Protein AF-A0AAE0AI85-F1 (afdb_monomer_lite)

Radius of gyration: 15.14 Å; chains: 1; bounding box: 35×30×39 Å

InterPro domains:
  IPR023128 Protein N-terminal glutamine amidohydrolase, alpha beta roll [PF09764] (14-56)
  IPR037132 Protein N-terminal glutamine amidohydrolase, alpha beta roll superfamily [G3DSA:3.10.620.10] (1-64)
  IPR039733 Protein N-terminal glutamine amidohydrolase [PTHR13035] (7-55)

Structure (mmCIF, N/CA/C/O backbone):
data_AF-A0AAE0AI85-F1
#
_entry.id   AF-A0AAE0AI85-F1
#
loop_
_atom_site.group_PDB
_atom_site.id
_atom_site.type_symbol
_atom_site.label_atom_id
_atom_site.label_alt_id
_atom_site.label_comp_id
_atom_site.label_asym_id
_atom_site.label_entity_id
_atom_site.label_seq_id
_atom_site.pdbx_PDB_ins_code
_atom_site.Cartn_x
_atom_site.Cartn_y
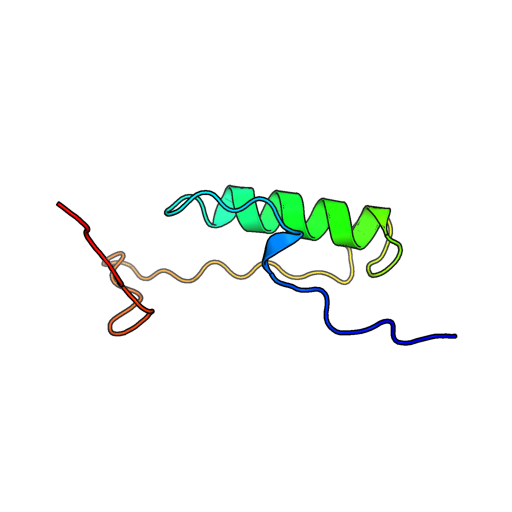_atom_site.Cartn_z
_atom_site.occupancy
_atom_site.B_iso_or_equiv
_atom_site.auth_seq_id
_atom_site.auth_comp_id
_atom_site.auth_asym_id
_atom_site.auth_atom_id
_atom_site.pdbx_PDB_model_num
ATOM 1 N N . MET A 1 1 ? 18.812 -14.208 -11.086 1.00 33.56 1 MET A N 1
ATOM 2 C CA . MET A 1 1 ? 20.102 -13.525 -10.860 1.00 33.56 1 MET A CA 1
ATOM 3 C C . MET A 1 1 ? 19.948 -12.663 -9.617 1.00 33.56 1 MET A C 1
ATOM 5 O O . MET A 1 1 ? 18.898 -12.062 -9.484 1.00 33.56 1 MET A O 1
ATOM 9 N N . ALA A 1 2 ? 20.940 -12.716 -8.722 1.00 36.47 2 ALA A N 1
ATOM 10 C CA . ALA A 1 2 ? 21.152 -11.915 -7.506 1.00 36.47 2 ALA A CA 1
ATOM 11 C C . ALA A 1 2 ? 19.918 -11.538 -6.653 1.00 36.47 2 ALA A C 1
ATOM 13 O O . ALA A 1 2 ? 19.265 -10.533 -6.897 1.00 36.47 2 ALA A O 1
ATOM 14 N N . VAL A 1 3 ? 19.691 -12.284 -5.563 1.00 47.06 3 VAL A N 1
ATOM 15 C CA . VAL A 1 3 ? 19.014 -11.739 -4.375 1.00 47.06 3 VAL A CA 1
ATOM 16 C C . VAL A 1 3 ? 19.970 -10.728 -3.734 1.00 47.06 3 VAL A C 1
ATOM 18 O O . VAL A 1 3 ? 20.887 -11.085 -2.995 1.00 47.06 3 VAL A O 1
ATOM 21 N N . SER A 1 4 ? 19.855 -9.463 -4.125 1.00 53.81 4 SER A N 1
ATOM 22 C CA . SER A 1 4 ? 20.626 -8.381 -3.521 1.00 53.81 4 SER A CA 1
ATOM 23 C C . SER A 1 4 ? 20.123 -8.146 -2.100 1.00 53.81 4 SER A C 1
ATOM 25 O O . SER A 1 4 ? 18.936 -7.921 -1.895 1.00 53.81 4 SER A O 1
ATOM 27 N N . SER A 1 5 ? 21.058 -8.276 -1.156 1.00 54.53 5 SER A N 1
ATOM 28 C CA . SER A 1 5 ? 21.049 -7.852 0.249 1.00 54.53 5 SER A CA 1
ATOM 29 C C . SER A 1 5 ? 19.782 -7.131 0.718 1.00 54.53 5 SER A C 1
ATOM 31 O O . SER A 1 5 ? 19.456 -6.081 0.179 1.00 54.53 5 SER A O 1
ATOM 33 N N . LEU A 1 6 ? 19.146 -7.650 1.777 1.00 51.41 6 LEU A N 1
ATOM 34 C CA . LEU A 1 6 ? 18.102 -6.974 2.556 1.00 51.41 6 LEU A CA 1
ATOM 35 C C . LEU A 1 6 ? 18.488 -5.494 2.743 1.00 51.41 6 LEU A C 1
ATOM 37 O O . LEU A 1 6 ? 19.423 -5.194 3.489 1.00 51.41 6 LEU A O 1
ATOM 41 N N . GLU A 1 7 ? 17.847 -4.599 1.985 1.00 56.53 7 GLU A N 1
ATOM 42 C CA . GLU A 1 7 ? 18.177 -3.174 1.983 1.00 56.53 7 GLU A CA 1
ATOM 43 C C . GLU A 1 7 ? 17.972 -2.614 3.395 1.00 56.53 7 GLU A C 1
ATOM 45 O O . GLU A 1 7 ? 17.011 -2.956 4.091 1.00 56.53 7 GLU A O 1
ATOM 50 N N . SER A 1 8 ? 18.908 -1.782 3.854 1.00 61.22 8 SER A N 1
ATOM 51 C CA . SER A 1 8 ? 18.791 -1.138 5.157 1.00 61.22 8 SER A CA 1
ATOM 52 C C . SER A 1 8 ? 17.556 -0.232 5.166 1.00 61.22 8 SER A C 1
ATOM 54 O O . SER A 1 8 ? 17.295 0.502 4.213 1.00 61.22 8 SER A O 1
ATOM 56 N N . SER A 1 9 ? 16.784 -0.251 6.257 1.00 62.84 9 SER A N 1
ATOM 57 C CA . SER A 1 9 ? 15.538 0.525 6.379 1.00 62.84 9 SER A CA 1
ATOM 58 C C . SER A 1 9 ? 15.725 2.034 6.171 1.00 62.84 9 SER A C 1
ATOM 60 O O . SER A 1 9 ? 14.772 2.726 5.833 1.00 62.84 9 SER A O 1
ATOM 62 N N . SER A 1 10 ? 16.954 2.539 6.314 1.00 66.94 10 SER A N 1
ATOM 63 C CA . SER A 1 10 ? 17.338 3.931 6.054 1.00 66.94 10 SER A CA 1
ATOM 64 C C . SER A 1 10 ? 17.230 4.361 4.586 1.00 66.94 10 SER A C 1
ATOM 66 O O . SER A 1 10 ? 17.304 5.552 4.309 1.00 66.94 10 SER A O 1
ATOM 68 N N . GLN A 1 11 ? 17.087 3.427 3.642 1.00 74.31 11 GLN A N 1
ATOM 69 C CA . GLN A 1 11 ? 16.924 3.736 2.219 1.00 74.31 11 GLN A CA 1
ATOM 70 C C . GLN A 1 11 ? 15.486 4.134 1.857 1.00 74.31 11 GLN A C 1
ATOM 72 O O . GLN A 1 11 ? 15.253 4.639 0.755 1.00 74.31 11 GLN A O 1
ATOM 77 N N . PHE A 1 12 ? 14.519 3.906 2.745 1.00 82.38 12 PHE A N 1
ATOM 78 C CA . PHE A 1 12 ? 13.120 4.246 2.517 1.00 82.38 12 PHE A CA 1
ATOM 79 C C . PHE A 1 12 ? 12.748 5.485 3.320 1.00 82.38 12 PHE A C 1
ATOM 81 O O . PHE A 1 12 ? 12.991 5.555 4.525 1.00 82.38 12 PHE A O 1
ATOM 88 N N . ASP A 1 13 ? 12.146 6.455 2.637 1.00 85.94 13 ASP A N 1
ATOM 89 C CA . ASP A 1 13 ? 11.584 7.626 3.292 1.00 85.94 13 ASP A CA 1
ATOM 90 C C . ASP A 1 13 ? 10.473 7.174 4.246 1.00 85.94 13 ASP A C 1
ATOM 92 O O . ASP A 1 13 ? 9.586 6.402 3.874 1.00 85.94 13 ASP A O 1
ATOM 96 N N . HIS A 1 14 ? 10.553 7.621 5.499 1.00 90.00 14 HIS A N 1
ATOM 97 C CA . HIS A 1 14 ? 9.616 7.228 6.541 1.00 90.00 14 HIS A CA 1
ATOM 98 C C . HIS A 1 14 ? 9.202 8.431 7.382 1.00 90.00 14 HIS A C 1
ATOM 100 O O .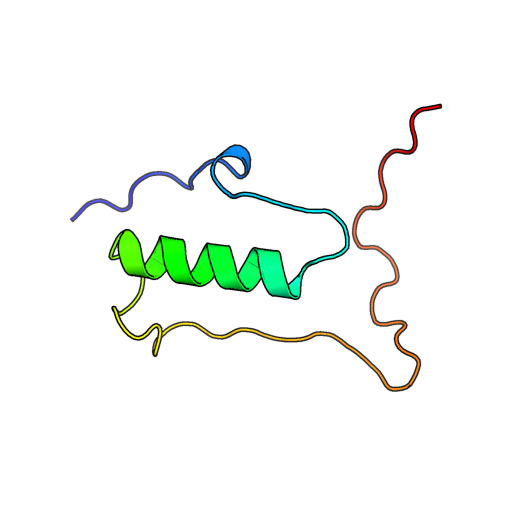 HIS A 1 14 ? 10.001 9.001 8.131 1.00 90.00 14 HIS A O 1
ATOM 106 N N . THR A 1 15 ? 7.915 8.757 7.329 1.00 91.44 15 THR A N 1
ATOM 107 C CA . THR A 1 15 ? 7.288 9.757 8.191 1.00 91.44 15 THR A CA 1
ATOM 108 C C . THR A 1 15 ? 6.470 9.053 9.282 1.00 91.44 15 THR A C 1
ATOM 110 O O . THR A 1 15 ? 5.540 8.304 8.968 1.00 91.44 15 THR A O 1
ATOM 113 N N . PRO A 1 16 ? 6.788 9.239 10.580 1.00 90.56 16 PRO A N 1
ATOM 114 C CA . PRO A 1 16 ? 6.024 8.627 11.666 1.00 90.56 16 PRO A CA 1
ATOM 115 C C . PRO A 1 16 ? 4.537 8.989 11.593 1.00 90.56 16 PRO A C 1
ATOM 117 O O . PRO A 1 16 ? 4.210 10.146 11.361 1.00 90.56 16 PRO A O 1
ATOM 120 N N . LEU A 1 17 ? 3.657 8.016 11.854 1.00 87.06 17 LEU A N 1
ATOM 121 C CA . LEU A 1 17 ? 2.187 8.141 11.816 1.00 87.06 17 LEU A CA 1
ATOM 122 C C . LEU A 1 17 ? 1.548 8.291 10.418 1.00 87.06 17 LEU A C 1
ATOM 124 O O . LEU A 1 17 ? 0.329 8.382 10.355 1.00 87.06 17 LEU A O 1
ATOM 128 N N . TYR A 1 18 ? 2.322 8.231 9.328 1.00 92.38 18 TYR A N 1
ATOM 129 C CA . TYR A 1 18 ? 1.825 8.261 7.939 1.00 92.38 18 TYR A CA 1
ATOM 130 C C . TYR A 1 18 ? 2.092 6.923 7.238 1.00 92.38 18 TYR A C 1
ATOM 132 O O . TYR A 1 18 ? 2.799 6.836 6.233 1.00 92.38 18 TYR A O 1
ATOM 140 N N . CYS A 1 19 ? 1.594 5.828 7.820 1.00 91.81 19 CYS A N 1
ATOM 141 C CA . CYS A 1 19 ? 1.914 4.482 7.338 1.00 91.81 19 CYS A CA 1
ATOM 142 C C . CYS A 1 19 ? 1.435 4.232 5.899 1.00 91.81 19 CYS A C 1
ATOM 144 O O . CYS A 1 19 ? 2.125 3.565 5.133 1.00 91.81 19 CYS A O 1
ATOM 146 N N . GLU A 1 20 ? 0.303 4.814 5.515 1.00 92.94 20 GLU A N 1
ATOM 147 C CA . GLU A 1 20 ? -0.267 4.751 4.175 1.00 92.94 20 GLU A CA 1
ATOM 148 C C . GLU A 1 20 ? 0.639 5.394 3.118 1.00 92.94 20 GLU A C 1
ATOM 150 O O . GLU A 1 20 ? 0.876 4.791 2.071 1.00 92.94 20 GLU A O 1
ATOM 155 N N . GLU A 1 21 ? 1.205 6.568 3.405 1.00 94.31 21 GLU A N 1
ATOM 156 C CA . GLU A 1 21 ? 2.130 7.251 2.494 1.00 94.31 21 GLU A CA 1
ATOM 157 C C . GLU A 1 21 ? 3.469 6.515 2.420 1.00 94.31 21 GLU A C 1
ATOM 159 O O . GLU A 1 21 ? 3.997 6.288 1.330 1.00 94.31 21 GLU A O 1
ATOM 164 N N . ASN A 1 22 ? 3.985 6.062 3.565 1.00 93.81 22 ASN A N 1
ATOM 165 C CA . ASN A 1 22 ? 5.235 5.307 3.619 1.00 93.81 22 ASN A CA 1
ATOM 166 C C . ASN A 1 22 ? 5.146 4.013 2.789 1.00 93.81 22 ASN A C 1
ATOM 168 O O . ASN A 1 22 ? 6.055 3.707 2.016 1.00 93.81 22 ASN A O 1
ATOM 172 N N . VAL A 1 23 ? 4.043 3.261 2.901 1.00 93.88 23 VAL A N 1
ATOM 173 C CA . VAL A 1 23 ? 3.834 2.035 2.111 1.00 93.88 23 VAL A CA 1
ATOM 174 C C . VAL A 1 23 ? 3.638 2.356 0.628 1.00 93.88 23 VAL A C 1
ATOM 176 O O . VAL A 1 23 ? 4.173 1.646 -0.220 1.00 93.88 23 VAL A O 1
ATOM 179 N N . TYR A 1 24 ? 2.951 3.448 0.288 1.00 94.56 24 TYR A N 1
ATOM 180 C CA . TYR A 1 24 ? 2.815 3.887 -1.102 1.00 94.56 24 TYR A CA 1
ATOM 181 C C . TYR A 1 24 ? 4.173 4.158 -1.771 1.00 94.56 24 TYR A C 1
ATOM 183 O O . TYR A 1 24 ? 4.430 3.674 -2.879 1.00 94.56 24 TYR A O 1
ATOM 191 N N . PHE A 1 25 ? 5.065 4.898 -1.102 1.00 94.56 25 PHE A N 1
ATOM 192 C CA . PHE A 1 25 ? 6.408 5.167 -1.624 1.00 94.56 25 PHE A CA 1
ATOM 193 C C . PHE A 1 25 ? 7.281 3.911 -1.669 1.00 94.56 25 PHE A C 1
ATOM 195 O O . PHE A 1 25 ? 8.028 3.730 -2.634 1.00 94.56 25 PHE A O 1
ATOM 202 N N . LEU A 1 26 ? 7.139 3.013 -0.690 1.00 93.31 26 LEU A N 1
ATOM 203 C CA . LEU A 1 26 ? 7.785 1.703 -0.705 1.00 93.31 26 LEU A CA 1
ATOM 204 C C . LEU A 1 26 ? 7.387 0.900 -1.949 1.00 93.31 26 LEU A C 1
ATOM 206 O O . LEU A 1 26 ? 8.265 0.488 -2.704 1.00 93.31 26 LEU A O 1
ATOM 210 N N . CYS A 1 27 ? 6.086 0.733 -2.210 1.00 94.50 27 CYS A N 1
ATOM 211 C CA . CYS A 1 27 ? 5.590 0.007 -3.382 1.00 94.50 27 CYS A CA 1
ATOM 212 C C . CYS A 1 27 ? 6.132 0.605 -4.684 1.00 94.50 27 CYS A C 1
ATOM 214 O O . CYS A 1 27 ? 6.682 -0.119 -5.510 1.00 94.50 27 CYS A O 1
ATOM 216 N N . LYS A 1 28 ? 6.084 1.937 -4.837 1.00 94.00 28 LYS A N 1
ATOM 217 C CA . LYS A 1 28 ? 6.663 2.613 -6.009 1.00 94.00 28 LYS A CA 1
ATOM 218 C C . LYS A 1 28 ? 8.141 2.300 -6.207 1.00 94.00 28 LYS A C 1
ATOM 220 O O . LYS A 1 28 ? 8.571 2.097 -7.339 1.00 94.00 28 LYS A O 1
ATOM 225 N N . LYS A 1 29 ? 8.919 2.292 -5.125 1.00 93.38 29 LYS A N 1
ATOM 226 C CA . LYS A 1 29 ? 10.360 2.039 -5.184 1.00 93.38 29 LYS A CA 1
ATOM 227 C C . LYS A 1 29 ? 10.663 0.584 -5.531 1.00 93.38 29 LYS A C 1
ATOM 229 O O . LYS A 1 29 ? 11.551 0.338 -6.339 1.00 93.38 29 LYS A O 1
ATOM 234 N N . LEU A 1 30 ? 9.892 -0.362 -4.993 1.00 92.94 30 LEU A N 1
ATOM 235 C CA . LEU A 1 30 ? 9.999 -1.781 -5.346 1.00 92.94 30 LEU A CA 1
ATOM 236 C C . LEU A 1 30 ? 9.688 -2.022 -6.831 1.00 92.94 30 LEU A C 1
ATOM 238 O O . LEU A 1 30 ? 10.466 -2.700 -7.500 1.00 92.94 30 LEU A O 1
ATOM 242 N N . CYS A 1 31 ? 8.627 -1.409 -7.366 1.00 94.56 31 CYS A N 1
ATOM 243 C CA . CYS A 1 31 ? 8.307 -1.473 -8.796 1.00 94.56 31 CYS A CA 1
ATOM 244 C C . CYS A 1 31 ? 9.406 -0.815 -9.653 1.00 94.56 31 CYS A C 1
ATOM 246 O O . CYS A 1 31 ? 9.867 -1.398 -10.630 1.00 94.56 31 CYS A O 1
ATOM 248 N N . ALA A 1 32 ? 9.884 0.377 -9.274 1.00 93.62 32 ALA A N 1
ATOM 249 C CA . ALA A 1 32 ? 10.937 1.087 -10.010 1.00 93.62 32 ALA A CA 1
ATOM 250 C C . ALA A 1 32 ? 12.275 0.325 -10.034 1.00 93.62 32 ALA A C 1
ATOM 252 O O . ALA A 1 32 ? 13.005 0.392 -11.021 1.00 93.62 32 ALA A O 1
ATOM 253 N N . ASN A 1 33 ? 12.580 -0.415 -8.966 1.00 91.69 33 ASN A N 1
ATOM 254 C CA . ASN A 1 33 ? 13.784 -1.235 -8.856 1.00 91.69 33 ASN A CA 1
ATOM 255 C C . ASN A 1 33 ? 13.643 -2.612 -9.535 1.00 91.69 33 ASN A C 1
ATOM 257 O O . ASN A 1 33 ? 14.601 -3.384 -9.530 1.00 91.69 33 ASN A O 1
ATOM 261 N N . GLY A 1 34 ? 12.473 -2.938 -10.099 1.00 92.50 34 GLY A N 1
ATOM 262 C CA . GLY A 1 34 ? 12.195 -4.239 -10.715 1.00 92.50 34 GLY A CA 1
ATOM 263 C C . GLY A 1 34 ? 12.108 -5.395 -9.715 1.00 92.50 34 GLY A C 1
ATOM 264 O O . GLY A 1 34 ? 12.303 -6.546 -10.096 1.00 92.50 34 GLY A O 1
ATOM 265 N N . VAL A 1 35 ? 11.866 -5.092 -8.434 1.00 94.19 35 VAL A N 1
ATOM 266 C CA . VAL A 1 35 ? 11.639 -6.098 -7.382 1.00 94.19 35 VAL A CA 1
ATOM 267 C C . VAL A 1 35 ? 10.204 -6.624 -7.434 1.00 94.19 35 VAL A C 1
ATOM 269 O O . VAL A 1 35 ? 9.980 -7.794 -7.144 1.00 94.19 35 VAL A O 1
ATOM 272 N N . ALA A 1 36 ? 9.267 -5.752 -7.800 1.00 95.19 36 ALA A N 1
ATOM 273 C CA . ALA A 1 36 ? 7.859 -6.057 -8.024 1.00 95.19 36 ALA A CA 1
ATOM 274 C C . ALA A 1 36 ? 7.489 -5.800 -9.491 1.00 95.19 36 ALA A C 1
ATOM 276 O O . ALA A 1 36 ? 8.230 -5.114 -10.207 1.00 95.19 36 ALA A O 1
ATOM 277 N N . GLU A 1 37 ? 6.332 -6.299 -9.921 1.00 96.19 37 GLU A N 1
ATOM 278 C CA . GLU A 1 37 ? 5.797 -6.024 -11.254 1.00 96.19 37 GLU A CA 1
ATOM 279 C C . GLU A 1 37 ? 5.620 -4.513 -11.466 1.00 96.19 37 GLU A C 1
ATOM 281 O O . GLU A 1 37 ? 5.378 -3.746 -10.530 1.00 96.19 37 GLU A O 1
ATOM 286 N N . ALA A 1 38 ? 5.737 -4.056 -12.715 1.00 95.06 38 ALA A N 1
ATOM 287 C CA . ALA A 1 38 ? 5.694 -2.626 -13.035 1.00 95.06 38 ALA A CA 1
ATOM 288 C C . ALA A 1 38 ? 4.355 -1.961 -12.656 1.00 95.06 38 ALA A C 1
ATOM 290 O O . ALA A 1 38 ? 4.312 -0.758 -12.395 1.00 95.06 38 ALA A O 1
ATOM 291 N N . ASP A 1 39 ? 3.276 -2.744 -12.621 1.00 94.75 39 ASP A N 1
ATOM 292 C CA . ASP A 1 39 ? 1.944 -2.337 -12.173 1.00 94.75 39 ASP A CA 1
ATOM 293 C C . ASP A 1 39 ? 1.673 -2.652 -10.688 1.00 94.75 39 ASP A C 1
ATOM 295 O O . ASP A 1 39 ? 0.618 -2.287 -10.168 1.00 94.75 39 ASP A O 1
ATOM 299 N N . GLY A 1 40 ? 2.622 -3.297 -10.001 1.00 94.12 40 GLY A N 1
ATOM 300 C CA . GLY A 1 40 ? 2.521 -3.712 -8.605 1.00 94.12 40 GLY A CA 1
ATOM 301 C C . GLY A 1 40 ? 1.473 -4.795 -8.352 1.00 94.12 40 GLY A C 1
ATOM 302 O O . GLY A 1 40 ? 1.011 -4.926 -7.221 1.00 94.12 40 GLY A O 1
ATOM 303 N N . SER A 1 41 ? 1.062 -5.544 -9.379 1.00 96.25 41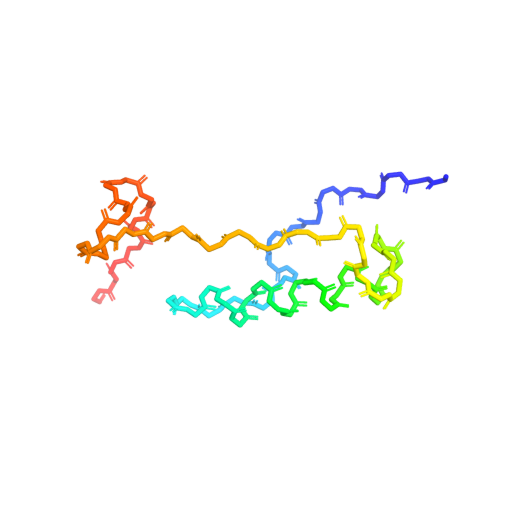 SER A N 1
ATOM 304 C CA . SER A 1 41 ? 0.014 -6.572 -9.280 1.00 96.25 41 SER A CA 1
ATOM 305 C C . SER A 1 41 ? 0.358 -7.736 -8.342 1.00 96.25 41 SER A C 1
ATOM 307 O O . SER A 1 41 ? -0.538 -8.424 -7.851 1.00 96.25 41 SER A O 1
ATOM 309 N N . ASP A 1 42 ? 1.642 -7.938 -8.055 1.00 96.44 42 ASP A N 1
ATOM 310 C CA . ASP A 1 42 ? 2.169 -8.917 -7.107 1.00 96.44 42 ASP A CA 1
ATOM 311 C C . ASP A 1 42 ? 2.308 -8.375 -5.668 1.00 96.44 42 ASP A C 1
ATOM 313 O O . ASP A 1 42 ? 2.615 -9.137 -4.747 1.00 96.44 42 ASP A O 1
ATOM 317 N N . LEU A 1 43 ? 2.038 -7.081 -5.444 1.00 95.38 43 LEU A N 1
ATOM 318 C CA . LEU A 1 43 ? 2.089 -6.434 -4.133 1.00 95.38 43 LEU A CA 1
ATOM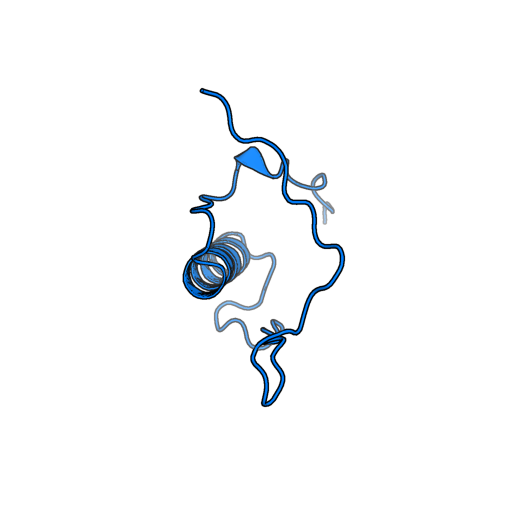 319 C C . LEU A 1 43 ? 0.710 -6.360 -3.468 1.00 95.38 43 LEU A C 1
ATOM 321 O O . LEU A 1 43 ? -0.300 -6.026 -4.084 1.00 95.38 43 LEU A O 1
ATOM 325 N N . TYR A 1 44 ? 0.687 -6.577 -2.151 1.00 95.50 44 TYR A N 1
ATOM 326 C CA . TYR A 1 44 ? -0.519 -6.474 -1.330 1.00 95.50 44 TYR A CA 1
ATOM 327 C C . TYR A 1 44 ? -0.294 -5.511 -0.165 1.00 95.50 44 TYR A C 1
ATOM 329 O O . TYR A 1 44 ? 0.631 -5.682 0.628 1.00 95.50 44 TYR A O 1
ATOM 337 N N . VAL A 1 45 ? -1.176 -4.518 -0.033 1.00 94.31 45 VAL A N 1
ATOM 338 C CA . VAL A 1 45 ? -1.182 -3.567 1.087 1.00 94.31 45 VAL A CA 1
ATOM 339 C C . VAL A 1 45 ? -2.327 -3.916 2.030 1.00 94.31 45 VAL A C 1
ATOM 341 O O . VAL A 1 45 ? -3.494 -3.887 1.642 1.00 94.31 45 VAL A O 1
ATOM 344 N N . VAL A 1 46 ? -1.998 -4.247 3.280 1.00 94.06 46 VAL A N 1
ATOM 345 C CA . VAL A 1 46 ? -2.978 -4.661 4.292 1.00 94.06 46 VAL A CA 1
ATOM 346 C C . VAL A 1 46 ? -3.131 -3.565 5.340 1.00 94.06 46 VAL A C 1
ATOM 348 O O . VAL A 1 46 ? -2.216 -3.299 6.118 1.00 94.06 46 VAL A O 1
ATOM 351 N N . PHE A 1 47 ? -4.314 -2.953 5.389 1.00 90.56 47 PHE A N 1
ATOM 352 C CA . PHE A 1 47 ? -4.665 -1.991 6.430 1.00 90.56 47 PHE A CA 1
ATOM 353 C C . PHE A 1 47 ? -5.180 -2.716 7.669 1.00 90.56 47 PHE A C 1
ATOM 355 O O . PHE A 1 47 ? -6.178 -3.435 7.621 1.00 90.56 47 PHE A O 1
ATOM 362 N N . ILE A 1 48 ? -4.504 -2.502 8.795 1.00 89.38 48 ILE A N 1
ATOM 363 C CA . ILE A 1 48 ? -4.852 -3.121 10.072 1.00 89.38 48 ILE A CA 1
ATOM 364 C C . ILE A 1 48 ? -5.619 -2.099 10.911 1.00 89.38 48 ILE A C 1
ATOM 366 O O . ILE A 1 48 ? -5.068 -1.098 11.363 1.00 89.38 48 ILE A O 1
ATOM 370 N N . SER A 1 49 ? -6.909 -2.357 11.113 1.00 89.31 49 SER A N 1
ATOM 371 C CA . SER A 1 49 ? -7.802 -1.524 11.917 1.00 89.31 49 SER A CA 1
ATOM 372 C C . SER A 1 49 ? -8.901 -2.380 12.553 1.00 89.31 49 SER A C 1
ATOM 374 O O . SER A 1 49 ? -9.095 -3.539 12.193 1.00 89.31 49 SER A O 1
ATOM 376 N N . ASN A 1 50 ? -9.624 -1.812 13.513 1.00 88.44 50 ASN A N 1
ATO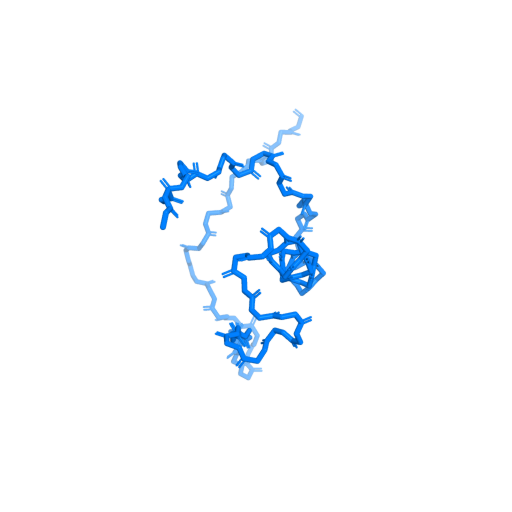M 377 C CA . ASN A 1 50 ? -10.848 -2.382 14.072 1.00 88.44 50 ASN A CA 1
ATOM 378 C C . ASN A 1 50 ? -11.879 -1.265 14.297 1.00 88.44 50 ASN A C 1
ATOM 380 O O . ASN A 1 50 ? -11.554 -0.085 14.162 1.00 88.44 50 ASN A O 1
ATOM 384 N N . GLU A 1 51 ? -13.115 -1.610 14.669 1.00 92.81 51 GLU A N 1
ATOM 385 C CA . GLU A 1 51 ? -14.187 -0.623 14.904 1.00 92.81 51 GLU A CA 1
ATOM 386 C C . GLU A 1 51 ? -13.800 0.443 15.941 1.00 92.81 51 GLU A C 1
ATOM 388 O O . GLU A 1 51 ? -14.176 1.608 15.830 1.00 92.81 51 GLU A O 1
ATOM 393 N N . LYS A 1 52 ? -12.990 0.056 16.933 1.00 90.31 52 LYS A N 1
ATOM 394 C CA . LYS A 1 52 ? -12.497 0.941 17.995 1.00 90.31 52 LYS A CA 1
ATOM 395 C C . LYS A 1 52 ? -11.239 1.721 17.604 1.00 90.31 52 LYS A C 1
ATOM 397 O O . LYS A 1 52 ? -10.767 2.520 18.409 1.00 90.31 52 LYS A O 1
ATOM 402 N N . LYS A 1 53 ? -10.686 1.486 16.409 1.00 84.44 53 LYS A N 1
ATOM 403 C CA . LYS A 1 53 ? -9.397 2.006 15.918 1.00 84.44 53 LYS A CA 1
ATOM 404 C C . LYS A 1 53 ? -8.223 1.760 16.882 1.00 84.44 53 LYS A C 1
ATOM 406 O O . LYS A 1 53 ? -7.283 2.541 16.944 1.00 84.44 53 LYS A O 1
ATOM 411 N N . GLN A 1 54 ? -8.273 0.666 17.639 1.00 81.44 54 GLN A N 1
ATOM 412 C CA . GLN A 1 54 ? -7.280 0.265 18.645 1.00 81.44 54 GLN A CA 1
ATOM 413 C C . GLN A 1 54 ? -6.671 -1.077 18.248 1.00 81.44 54 GLN A C 1
ATOM 415 O O . GLN A 1 54 ? -6.864 -2.089 18.919 1.00 81.44 54 GLN A O 1
ATOM 420 N N . ALA A 1 55 ? -6.032 -1.124 17.084 1.00 70.00 55 ALA A N 1
ATOM 421 C CA . ALA A 1 55 ? -5.566 -2.383 16.511 1.00 70.00 55 ALA A CA 1
ATOM 422 C C . ALA A 1 55 ? -4.194 -2.844 17.045 1.00 70.00 55 ALA A C 1
ATOM 424 O O . ALA A 1 55 ? -3.781 -3.961 16.752 1.00 70.00 55 ALA A O 1
ATOM 425 N N . TYR A 1 56 ? -3.506 -2.030 17.856 1.00 67.19 56 TYR A N 1
ATOM 426 C CA . TYR A 1 56 ? -2.146 -2.311 18.325 1.00 67.19 56 TYR A CA 1
ATOM 427 C C . TYR A 1 56 ? -1.988 -2.079 19.828 1.00 67.19 56 TYR A C 1
ATOM 429 O O . TYR A 1 56 ? -2.186 -0.968 20.309 1.00 67.19 56 TYR A O 1
ATOM 437 N N . TYR A 1 57 ? -1.588 -3.126 20.559 1.00 56.34 57 TYR A N 1
ATOM 438 C CA . TYR A 1 57 ? -1.259 -3.050 21.988 1.00 56.34 57 TYR A CA 1
ATOM 439 C C . TYR A 1 57 ? 0.253 -3.058 22.276 1.00 56.34 57 TYR A C 1
ATOM 441 O O . TYR A 1 57 ? 0.622 -2.730 23.392 1.00 56.34 57 TYR A O 1
ATOM 449 N N . ASN A 1 58 ? 1.125 -3.391 21.307 1.00 55.25 58 ASN A N 1
ATOM 450 C CA . ASN A 1 58 ? 2.593 -3.410 21.468 1.00 55.25 58 ASN A CA 1
ATOM 451 C C . ASN A 1 58 ? 3.345 -3.350 20.113 1.00 55.25 58 ASN A C 1
ATOM 453 O O . ASN A 1 58 ? 4.102 -4.257 19.775 1.00 55.25 58 ASN A O 1
ATOM 457 N N . ALA A 1 59 ? 3.145 -2.300 19.312 1.00 51.94 59 ALA A N 1
ATOM 458 C CA . ALA A 1 59 ? 4.089 -1.953 18.242 1.00 51.94 59 ALA A CA 1
ATOM 459 C C . ALA A 1 59 ? 4.944 -0.786 18.749 1.00 51.94 59 ALA A C 1
ATOM 461 O O . ALA A 1 59 ? 4.393 0.217 19.191 1.00 51.94 59 ALA A O 1
ATOM 462 N N . THR A 1 60 ? 6.265 -0.959 18.783 1.00 52.00 60 THR A N 1
ATOM 463 C CA . THR A 1 60 ? 7.256 -0.089 19.435 1.00 52.00 60 THR A CA 1
ATOM 464 C C . THR A 1 60 ? 6.926 1.412 19.388 1.00 52.00 60 THR A C 1
ATOM 466 O O . THR A 1 60 ? 7.152 2.078 18.383 1.00 52.00 60 THR A O 1
ATOM 469 N N . LEU A 1 61 ? 6.474 1.957 20.523 1.00 57.75 61 LEU A N 1
ATOM 470 C CA . LEU A 1 61 ? 6.654 3.364 20.884 1.00 57.75 61 LEU A CA 1
ATOM 471 C C . LEU A 1 61 ? 8.022 3.497 21.571 1.00 57.75 61 LEU A C 1
ATOM 473 O O . LEU A 1 61 ? 8.166 3.172 22.748 1.00 57.75 61 LEU A O 1
ATOM 477 N N . SER A 1 62 ? 9.041 3.983 20.870 1.00 47.66 62 SER A N 1
ATOM 478 C CA . SER A 1 62 ? 10.245 4.540 21.503 1.00 47.66 62 SER A CA 1
A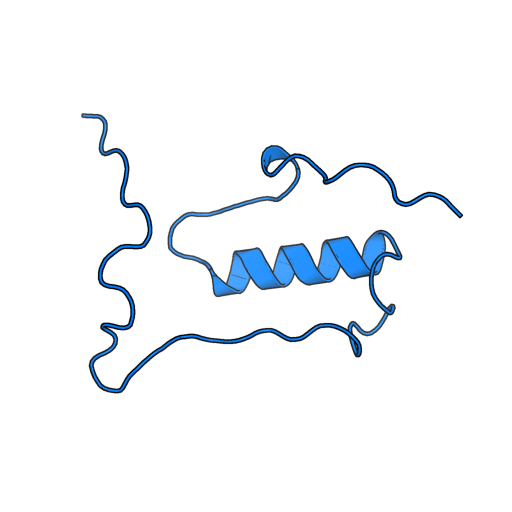TOM 479 C C . SER A 1 62 ? 10.866 5.577 20.556 1.00 47.66 62 SER A C 1
ATOM 481 O O . SER A 1 62 ? 10.934 5.346 19.357 1.00 47.66 62 SER A O 1
ATOM 483 N N . ARG A 1 63 ? 11.277 6.777 20.977 1.00 42.56 63 ARG A N 1
ATOM 484 C CA . ARG A 1 63 ? 11.389 7.389 22.309 1.00 42.56 63 ARG A CA 1
ATOM 485 C C . ARG A 1 63 ? 11.034 8.878 22.178 1.00 42.56 63 ARG A C 1
ATOM 487 O O . ARG A 1 63 ? 11.523 9.533 21.263 1.00 42.56 63 ARG A O 1
ATOM 494 N N . ALA A 1 64 ? 10.232 9.417 23.096 1.00 43.94 64 ALA A N 1
ATOM 495 C CA . ALA A 1 64 ? 10.199 10.859 23.323 1.00 43.94 64 ALA A CA 1
ATOM 496 C C . ALA A 1 64 ? 11.580 11.281 23.846 1.00 43.94 64 ALA A C 1
ATOM 498 O O . ALA A 1 64 ? 12.034 10.754 24.863 1.00 43.94 64 ALA A O 1
ATOM 499 N N . SER A 1 65 ? 12.256 12.189 23.150 1.00 39.81 65 SER A N 1
ATOM 500 C CA . SER A 1 65 ? 13.367 12.940 23.729 1.00 39.81 65 SER A CA 1
ATOM 501 C C . SER A 1 65 ? 12.878 14.372 23.905 1.00 39.81 65 SER A C 1
ATOM 503 O O . SER A 1 65 ? 12.585 15.042 22.916 1.00 39.81 65 SER A O 1
ATOM 505 N N . LEU A 1 66 ? 12.706 14.758 25.174 1.00 43.00 66 LEU A N 1
ATOM 506 C CA . LEU A 1 66 ? 12.746 16.150 25.623 1.00 43.00 66 LEU A CA 1
ATOM 507 C C . LEU A 1 66 ? 14.124 16.745 25.310 1.00 43.00 66 LEU A C 1
ATOM 509 O O . LEU A 1 66 ? 15.109 15.965 25.371 1.00 43.00 66 LEU A O 1
#

Sequence (66 aa):
MAVSSLESSSQFDHTPLYCEENVYFLCKKLCANGVAEADGSDLYVVFISNEKKQAYYNATLSRASL

pLDDT: mean 78.64, std 19.74, range [33.56, 96.44]

Secondary structure (DSSP, 8-state):
--------GGGS---TT-HHHHHHHHHHHHHHTTSS-TT-TT--------TTS---S-S-------

Organism: NCBI:txid43782

Foldseek 3Di:
DDPPDPDDPVVFDDDPPPVVVSVVSVLCVCLVVVVAPVVNPVDDDDDQADPVRCRDDDDDDDDDDD